Protein AF-A0A3D0QH68-F1 (afdb_monomer)

Solvent-accessible surface area (backbone atoms only — not comparable to full-atom values): 4884 Å² total; per-residue (Å²): 132,82,80,79,76,78,71,73,77,73,64,78,64,58,61,60,49,50,51,49,48,49,55,53,54,56,49,47,54,54,50,50,71,65,38,91,41,66,67,54,26,52,50,53,50,52,53,53,50,53,54,44,59,75,73,44,90,50,66,68,57,51,51,48,51,52,53,53,50,49,48,51,47,40,72,75,62,59,77,72,131

Radius of gyration: 17.64 Å; Cα contacts (8 Å, |Δi|>4): 43; chains: 1; bounding box: 47×22×62 Å

Structure (mmCIF, N/CA/C/O backbone):
data_AF-A0A3D0QH68-F1
#
_entry.id   AF-A0A3D0QH68-F1
#
loop_
_atom_site.group_PDB
_atom_site.id
_atom_site.type_symbol
_atom_site.label_atom_id
_atom_site.label_alt_id
_atom_site.label_comp_id
_atom_site.label_asym_id
_atom_site.label_entity_id
_atom_site.label_seq_id
_atom_site.pdbx_PDB_ins_code
_atom_site.Cartn_x
_atom_site.Cartn_y
_atom_site.Cartn_z
_atom_site.occupancy
_atom_site.B_iso_or_equiv
_atom_site.auth_seq_id
_atom_site.auth_comp_id
_atom_site.auth_asym_id
_atom_site.auth_atom_id
_atom_site.pdbx_PDB_model_num
ATOM 1 N N . MET A 1 1 ? 33.387 14.858 -38.693 1.00 51.28 1 MET A N 1
ATOM 2 C CA . MET A 1 1 ? 32.896 13.683 -37.951 1.00 51.28 1 MET A CA 1
ATOM 3 C C . MET A 1 1 ? 31.556 14.081 -37.360 1.00 51.28 1 MET A C 1
ATOM 5 O O . MET A 1 1 ? 31.557 15.043 -36.598 1.00 51.28 1 MET A O 1
ATOM 9 N N . PRO A 1 2 ? 30.428 13.502 -37.797 1.00 53.03 2 PRO A N 1
ATOM 10 C CA . PRO A 1 2 ? 29.145 13.794 -37.178 1.00 53.03 2 PRO A CA 1
ATOM 11 C C . PRO A 1 2 ? 29.128 13.130 -35.800 1.00 53.03 2 PRO A C 1
ATOM 13 O O . PRO A 1 2 ? 29.590 12.002 -35.650 1.00 53.03 2 PRO A O 1
ATOM 16 N N . TYR A 1 3 ? 28.686 13.871 -34.791 1.00 48.75 3 TYR A N 1
ATOM 17 C CA . TYR A 1 3 ? 28.405 13.303 -33.482 1.00 48.75 3 TYR A CA 1
ATOM 18 C C . TYR A 1 3 ? 27.220 12.359 -33.662 1.00 48.75 3 TYR A C 1
ATOM 20 O O . TYR A 1 3 ? 26.130 12.822 -33.989 1.00 48.75 3 TYR A O 1
ATOM 28 N N . ASP A 1 4 ? 27.452 11.057 -33.501 1.00 51.81 4 ASP A N 1
ATOM 29 C CA . ASP A 1 4 ? 26.380 10.095 -33.286 1.00 51.81 4 ASP A CA 1
ATOM 30 C C . ASP A 1 4 ? 25.560 10.591 -32.094 1.00 51.81 4 ASP A C 1
ATOM 32 O O . ASP A 1 4 ? 26.037 10.641 -30.955 1.00 51.81 4 ASP A O 1
ATOM 36 N N . GLU A 1 5 ? 24.341 11.040 -32.385 1.00 52.44 5 GLU A N 1
ATOM 37 C CA . GLU A 1 5 ? 23.314 11.285 -31.391 1.00 52.44 5 GLU A CA 1
ATOM 38 C C . GLU A 1 5 ? 23.121 9.976 -30.634 1.00 52.44 5 GLU A C 1
ATOM 40 O O . GLU A 1 5 ? 22.523 9.022 -31.135 1.00 52.44 5 GLU A O 1
ATOM 45 N N . ILE A 1 6 ? 23.674 9.923 -29.422 1.00 55.47 6 ILE A N 1
ATOM 46 C CA . ILE A 1 6 ? 23.365 8.891 -28.446 1.00 55.47 6 ILE A CA 1
ATOM 47 C C . ILE A 1 6 ? 21.865 9.025 -28.195 1.00 55.47 6 ILE A C 1
ATOM 49 O O . ILE A 1 6 ? 21.417 9.850 -27.397 1.00 55.47 6 ILE A O 1
ATOM 53 N N . SER A 1 7 ? 21.083 8.243 -28.937 1.00 49.50 7 SER A N 1
ATOM 54 C CA . SER A 1 7 ? 19.699 7.964 -28.608 1.00 49.50 7 SER A CA 1
ATOM 55 C C . SER A 1 7 ? 19.744 7.361 -27.217 1.00 49.50 7 SER A C 1
ATOM 57 O O . SER A 1 7 ? 20.176 6.223 -27.039 1.00 49.50 7 SER A O 1
ATOM 59 N N . TYR A 1 8 ? 19.389 8.168 -26.218 1.00 50.75 8 TYR A N 1
ATOM 60 C CA . TYR A 1 8 ? 19.044 7.663 -24.905 1.00 50.75 8 TYR A CA 1
ATOM 61 C C . TYR A 1 8 ? 17.933 6.661 -25.145 1.00 50.75 8 TYR A C 1
ATOM 63 O O . TYR A 1 8 ? 16.804 7.048 -25.445 1.00 50.75 8 TYR A O 1
ATOM 71 N N . ASP A 1 9 ? 18.315 5.389 -25.097 1.00 45.34 9 ASP A N 1
ATOM 72 C CA . ASP A 1 9 ? 17.433 4.243 -25.108 1.00 45.34 9 ASP A CA 1
ATOM 73 C C . ASP A 1 9 ? 16.315 4.561 -24.114 1.00 45.34 9 ASP A C 1
ATOM 75 O O . ASP A 1 9 ? 16.523 4.642 -22.898 1.00 45.34 9 ASP A O 1
ATOM 79 N N . HIS A 1 10 ? 15.161 4.934 -24.662 1.00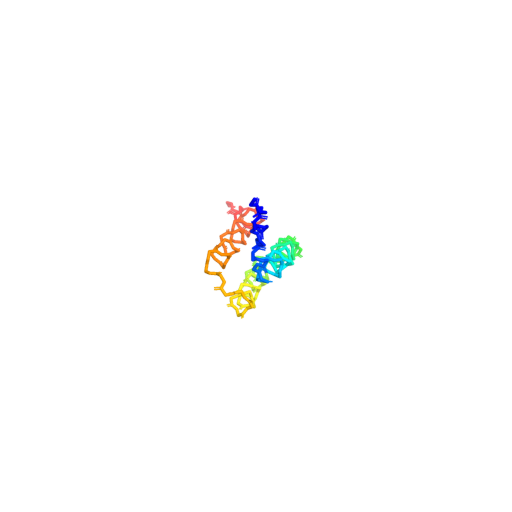 47.53 10 HIS A N 1
ATOM 80 C CA . HIS A 1 10 ? 13.990 5.297 -23.896 1.00 47.53 10 HIS A CA 1
ATOM 81 C C . HIS A 1 10 ? 13.487 3.974 -23.346 1.00 47.53 10 HIS A C 1
ATOM 83 O O . HIS A 1 10 ? 12.652 3.339 -23.980 1.00 47.53 10 HIS A O 1
ATOM 89 N N . GLN A 1 11 ? 14.066 3.521 -22.228 1.00 46.50 11 GLN A N 1
ATOM 90 C CA . GLN A 1 11 ? 13.647 2.306 -21.545 1.00 46.50 11 GLN A CA 1
ATOM 91 C C . GLN A 1 11 ? 12.123 2.380 -21.380 1.00 46.50 11 GLN A C 1
ATOM 93 O O . GLN A 1 11 ? 11.640 3.212 -20.602 1.00 46.50 11 GLN A O 1
ATOM 98 N N . PRO A 1 12 ? 11.348 1.547 -22.098 1.00 45.28 12 PRO A N 1
ATOM 99 C CA . PRO A 1 12 ? 9.898 1.697 -22.136 1.00 45.28 12 PRO A CA 1
ATOM 100 C C . PRO A 1 12 ? 9.243 1.432 -20.770 1.00 45.28 12 PRO A C 1
ATOM 102 O O . PRO A 1 12 ? 8.114 1.842 -20.549 1.00 45.28 12 PRO A O 1
ATOM 105 N N . GLY A 1 13 ? 9.967 0.858 -19.802 1.00 52.53 13 GLY A N 1
ATOM 106 C CA . GLY A 1 13 ? 9.444 0.559 -18.466 1.00 52.53 13 GLY A CA 1
ATOM 107 C C . GLY A 1 13 ? 9.396 1.727 -17.471 1.00 52.53 13 GLY A C 1
ATOM 108 O O . GLY A 1 13 ? 8.753 1.601 -16.434 1.00 52.53 13 GLY A O 1
ATOM 109 N N . GLY A 1 14 ? 10.050 2.866 -17.733 1.00 60.31 14 GLY A N 1
ATOM 110 C CA . GLY A 1 14 ? 10.167 3.941 -16.732 1.00 60.31 14 GLY A CA 1
ATOM 111 C C . GLY A 1 14 ? 8.861 4.703 -16.468 1.00 60.31 14 GLY A C 1
ATOM 112 O O . GLY A 1 14 ? 8.492 4.928 -15.315 1.00 60.31 14 GLY A O 1
ATOM 113 N N . ARG A 1 15 ? 8.145 5.079 -17.537 1.00 64.75 15 ARG A N 1
ATOM 114 C CA . ARG A 1 15 ? 6.903 5.868 -17.437 1.00 64.75 15 ARG A CA 1
ATOM 115 C C . ARG A 1 15 ? 5.729 5.040 -16.926 1.00 64.75 15 ARG A C 1
ATOM 117 O O . ARG A 1 15 ? 5.029 5.499 -16.032 1.00 64.75 15 ARG A O 1
ATOM 124 N N . GLU A 1 16 ? 5.559 3.815 -17.423 1.00 68.88 16 GLU A N 1
ATOM 125 C CA . GLU A 1 16 ? 4.508 2.907 -16.939 1.00 68.88 16 GLU A CA 1
ATOM 126 C C . GLU A 1 16 ? 4.695 2.576 -15.454 1.00 68.88 16 GLU A C 1
ATOM 128 O O . GLU A 1 16 ? 3.736 2.573 -14.683 1.00 68.88 16 GLU A O 1
ATOM 133 N N . GLN A 1 17 ? 5.941 2.378 -15.014 1.00 66.44 17 GLN A N 1
ATOM 134 C CA . GLN A 1 17 ? 6.237 2.155 -13.604 1.00 66.44 17 GLN A CA 1
ATOM 135 C C . GLN A 1 17 ? 5.945 3.402 -12.756 1.00 66.44 17 GLN A C 1
ATOM 137 O O . GLN A 1 17 ? 5.389 3.271 -11.667 1.00 66.44 17 GLN A O 1
ATOM 142 N N . GLU A 1 18 ? 6.264 4.608 -13.233 1.00 72.50 18 GLU A N 1
ATOM 143 C CA . GLU A 1 18 ? 5.933 5.853 -12.527 1.00 72.50 18 GLU A CA 1
ATOM 144 C C . GLU A 1 18 ? 4.414 6.069 -12.407 1.00 72.50 18 GLU A C 1
ATOM 146 O O . GLU A 1 18 ? 3.919 6.450 -11.342 1.00 72.50 18 GLU A O 1
ATOM 151 N N . GLU A 1 19 ? 3.655 5.774 -13.462 1.00 78.88 19 GLU A N 1
ATOM 152 C CA . GLU A 1 19 ? 2.192 5.858 -13.452 1.00 78.88 19 GLU A CA 1
ATOM 153 C C . GLU A 1 19 ? 1.561 4.829 -12.511 1.00 78.88 19 GLU A C 1
ATOM 155 O O . GLU A 1 19 ? 0.664 5.178 -11.737 1.00 78.88 19 GLU A O 1
ATOM 160 N N . LEU A 1 20 ? 2.064 3.589 -12.502 1.00 74.56 20 LEU A N 1
ATOM 161 C CA . LEU A 1 20 ? 1.656 2.568 -11.536 1.00 74.56 20 LEU A CA 1
ATOM 162 C C . LEU A 1 20 ? 1.946 3.029 -10.105 1.00 74.56 20 LEU A C 1
ATOM 164 O O . LEU A 1 20 ? 1.066 2.959 -9.251 1.00 74.56 20 LEU A O 1
ATOM 168 N N . ILE A 1 21 ? 3.137 3.568 -9.836 1.00 76.50 21 ILE A N 1
ATOM 169 C CA . ILE A 1 21 ? 3.488 4.086 -8.508 1.00 76.50 21 ILE A CA 1
ATOM 170 C C . ILE A 1 21 ? 2.516 5.174 -8.077 1.00 76.50 21 ILE A C 1
ATOM 172 O O . ILE A 1 21 ? 1.983 5.101 -6.974 1.00 76.50 21 ILE A O 1
ATOM 176 N N . ARG A 1 22 ? 2.254 6.171 -8.927 1.00 79.81 22 ARG A N 1
ATOM 177 C CA . ARG A 1 22 ? 1.318 7.253 -8.590 1.00 79.81 22 ARG A CA 1
ATOM 178 C C . ARG A 1 22 ? -0.081 6.711 -8.333 1.00 79.81 22 ARG A C 1
ATOM 180 O O . ARG A 1 22 ? -0.677 7.039 -7.312 1.00 79.81 22 ARG A O 1
ATOM 187 N N . LYS A 1 23 ? -0.585 5.847 -9.216 1.00 80.12 23 LYS A N 1
ATOM 188 C CA . LYS A 1 23 ? -1.920 5.254 -9.095 1.00 80.12 23 LYS A CA 1
ATOM 189 C C . LYS A 1 23 ? -2.075 4.482 -7.785 1.00 80.12 23 LYS A C 1
ATOM 191 O O . LYS A 1 23 ? -3.049 4.696 -7.066 1.00 80.12 23 LYS A O 1
ATOM 196 N N . TYR A 1 24 ? -1.114 3.620 -7.462 1.00 77.81 24 TYR A N 1
ATOM 197 C CA . TYR A 1 24 ? -1.188 2.771 -6.278 1.00 77.81 24 TYR A CA 1
ATOM 198 C C . TYR A 1 24 ? -0.850 3.526 -4.986 1.00 77.81 24 TYR A C 1
ATOM 200 O O . TYR A 1 24 ? -1.573 3.360 -4.012 1.00 77.81 24 TYR A O 1
ATOM 208 N N . CYS A 1 25 ? 0.160 4.403 -4.954 1.00 74.75 25 CYS A N 1
ATOM 209 C CA . CYS A 1 25 ? 0.488 5.194 -3.758 1.00 74.75 25 CYS A CA 1
ATOM 210 C C . CYS A 1 25 ? -0.593 6.228 -3.419 1.00 74.75 25 CYS A C 1
ATOM 212 O O . CYS A 1 25 ? -0.987 6.334 -2.259 1.00 74.75 25 CYS A O 1
ATOM 214 N N . SER A 1 26 ? -1.070 7.001 -4.403 1.00 77.81 26 SER A N 1
ATOM 215 C CA . SER A 1 26 ? -2.090 8.029 -4.156 1.00 77.81 26 SER A CA 1
ATOM 216 C C . SER A 1 26 ? -3.454 7.410 -3.860 1.00 77.81 26 SER A C 1
ATOM 218 O O . SER A 1 26 ? -4.147 7.880 -2.961 1.00 77.81 26 SER A O 1
ATOM 220 N N . GLY A 1 27 ? -3.816 6.331 -4.562 1.00 79.69 27 GLY A N 1
ATOM 221 C CA . GLY A 1 27 ? -5.037 5.583 -4.268 1.00 79.69 27 GLY A CA 1
ATOM 222 C C . GLY A 1 27 ? -5.002 4.974 -2.868 1.00 79.69 27 GLY A C 1
ATOM 223 O O . GLY A 1 27 ? -5.954 5.110 -2.108 1.00 79.69 27 GLY A O 1
ATOM 224 N N . LEU A 1 28 ? -3.881 4.368 -2.480 1.00 82.56 28 LEU A N 1
ATOM 225 C CA . LEU A 1 28 ? -3.756 3.739 -1.172 1.00 82.56 28 LEU A CA 1
ATOM 226 C C . LEU A 1 28 ? -3.844 4.745 -0.013 1.00 82.56 28 LEU A C 1
ATOM 228 O O . LEU A 1 28 ? -4.565 4.476 0.943 1.00 82.56 28 LEU A O 1
ATOM 232 N N . ASP A 1 29 ? -3.177 5.903 -0.087 1.00 82.25 29 ASP A N 1
ATOM 233 C CA . ASP A 1 29 ? -3.282 6.933 0.964 1.00 82.25 29 ASP A CA 1
ATOM 234 C C . ASP A 1 29 ? -4.728 7.434 1.125 1.00 82.25 29 ASP A C 1
ATOM 236 O O . ASP A 1 29 ? -5.239 7.502 2.244 1.00 82.25 29 ASP A O 1
ATOM 240 N N . GLU A 1 30 ? -5.434 7.692 0.017 1.00 85.19 30 GLU A N 1
ATOM 241 C CA . GLU A 1 30 ? -6.838 8.112 0.065 1.00 85.19 30 GLU A CA 1
ATOM 242 C C . GLU A 1 30 ? -7.737 7.031 0.681 1.00 85.19 30 GLU A C 1
ATOM 244 O O . GLU A 1 30 ? -8.578 7.331 1.533 1.00 85.19 30 GLU A O 1
ATOM 249 N N . HIS A 1 31 ? -7.557 5.768 0.287 1.00 84.00 31 HIS A N 1
ATOM 250 C CA . HIS A 1 31 ? -8.368 4.672 0.806 1.00 84.00 31 HIS A CA 1
ATOM 25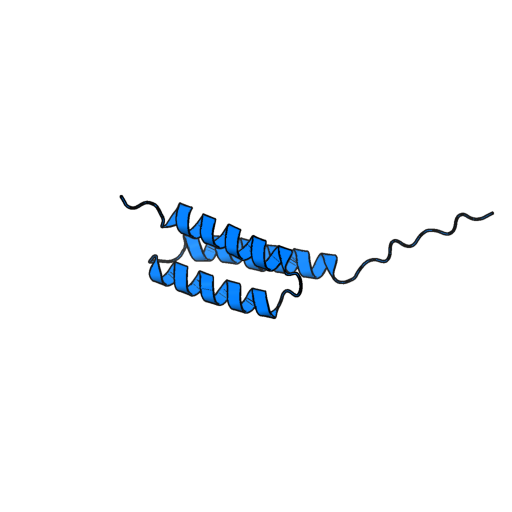1 C C . HIS A 1 31 ? -8.092 4.405 2.294 1.00 84.00 31 HIS A C 1
ATOM 253 O O . HIS A 1 31 ? -9.036 4.208 3.059 1.00 84.00 31 HIS A O 1
ATOM 259 N N . LEU A 1 32 ? -6.829 4.459 2.733 1.00 82.62 32 LEU A N 1
ATOM 260 C CA . LEU A 1 32 ? -6.462 4.288 4.144 1.00 82.62 32 LEU A CA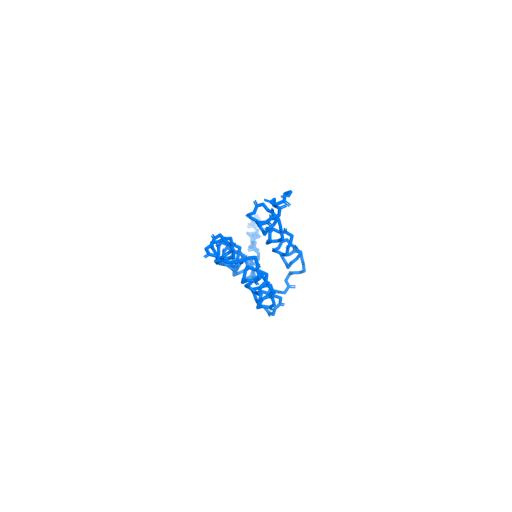 1
ATOM 261 C C . LEU A 1 32 ? -7.033 5.396 5.038 1.00 82.62 32 LEU A C 1
ATOM 263 O O . LEU A 1 32 ? -7.441 5.116 6.167 1.00 82.62 32 LEU A O 1
ATOM 267 N N . ARG A 1 33 ? -7.103 6.634 4.532 1.00 81.50 33 ARG A N 1
ATOM 268 C CA . ARG A 1 33 ? -7.726 7.772 5.232 1.00 81.50 33 ARG A CA 1
ATOM 269 C C . ARG A 1 33 ? -9.250 7.708 5.263 1.00 81.50 33 ARG A C 1
ATOM 271 O O . ARG A 1 33 ? -9.857 8.258 6.175 1.00 81.50 33 ARG A O 1
ATOM 278 N N . ARG A 1 34 ? -9.873 7.092 4.255 1.00 84.62 34 ARG A N 1
ATOM 279 C CA . ARG A 1 34 ? -11.338 6.956 4.149 1.00 84.62 34 ARG A CA 1
ATOM 280 C C . ARG A 1 34 ? -11.898 5.707 4.818 1.00 84.62 34 ARG A C 1
ATOM 282 O O . ARG A 1 34 ? -13.116 5.628 4.989 1.00 84.62 34 ARG A O 1
ATOM 289 N N . ALA A 1 35 ? -11.047 4.746 5.166 1.00 85.62 35 ALA A N 1
ATOM 290 C CA . ALA A 1 35 ? -11.453 3.550 5.886 1.00 85.62 35 ALA A CA 1
ATOM 291 C C . ALA A 1 35 ? -12.225 3.923 7.163 1.00 85.62 35 ALA A C 1
ATOM 293 O O . ALA A 1 35 ? -11.906 4.895 7.846 1.00 85.62 35 ALA A O 1
ATOM 294 N N . ARG A 1 36 ? -13.265 3.158 7.498 1.00 84.12 36 ARG A N 1
ATOM 295 C CA . ARG A 1 36 ? -14.105 3.419 8.679 1.00 84.12 36 ARG A CA 1
ATOM 296 C C . ARG A 1 36 ? -13.571 2.740 9.932 1.00 84.12 36 ARG A C 1
ATOM 298 O O . ARG A 1 36 ? -14.035 3.021 11.034 1.00 84.12 36 ARG A O 1
ATOM 305 N N . SER A 1 37 ? -12.617 1.828 9.768 1.00 85.88 37 SER A N 1
ATOM 306 C CA . SER A 1 37 ? -11.970 1.108 10.856 1.00 85.88 37 SER A CA 1
ATOM 307 C C . SER A 1 37 ? -10.535 0.740 10.496 1.00 85.88 37 SER A C 1
ATOM 309 O O . SER A 1 37 ? -10.195 0.570 9.324 1.00 85.88 37 SER A O 1
ATOM 311 N N . ARG A 1 38 ? -9.708 0.525 11.522 1.00 83.00 38 ARG A N 1
ATOM 312 C CA . ARG A 1 38 ? -8.342 0.018 11.352 1.00 83.00 38 ARG A CA 1
ATOM 313 C C 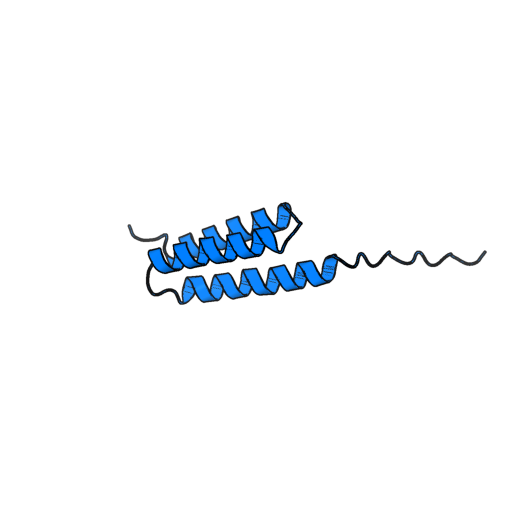. ARG A 1 38 ? -8.302 -1.323 10.615 1.00 83.00 38 ARG A C 1
ATOM 315 O O . ARG A 1 38 ? -7.438 -1.522 9.774 1.00 83.00 38 ARG A O 1
ATOM 322 N N . VAL A 1 39 ? -9.245 -2.222 10.907 1.00 86.81 39 VAL A N 1
ATOM 323 C CA . VAL A 1 39 ? -9.323 -3.540 10.255 1.00 86.81 39 VAL A CA 1
ATOM 324 C C . VAL A 1 39 ? -9.590 -3.385 8.757 1.00 86.81 39 VAL A C 1
ATOM 326 O O . VAL A 1 39 ? -8.938 -4.034 7.948 1.00 86.81 39 VAL A O 1
ATOM 329 N N . GLU A 1 40 ? -10.497 -2.486 8.374 1.00 85.88 40 GLU A N 1
ATOM 330 C CA . GLU A 1 40 ? -10.763 -2.169 6.966 1.00 85.88 40 GLU A CA 1
ATOM 331 C C . GLU A 1 40 ? -9.526 -1.568 6.282 1.00 85.88 40 GLU A C 1
ATOM 333 O O . GLU A 1 40 ? -9.164 -1.990 5.186 1.00 85.88 40 GLU A O 1
ATOM 338 N N . ALA A 1 41 ? -8.823 -0.652 6.953 1.00 85.38 41 ALA A N 1
ATOM 339 C CA . ALA A 1 41 ? -7.579 -0.074 6.450 1.00 85.38 41 ALA A CA 1
ATOM 340 C C . ALA A 1 41 ? -6.481 -1.142 6.249 1.00 85.38 41 ALA A C 1
ATOM 342 O O . ALA A 1 41 ? -5.796 -1.146 5.228 1.00 85.38 41 ALA A O 1
ATOM 343 N N . GLU A 1 42 ? -6.344 -2.091 7.178 1.00 86.06 42 GLU A N 1
ATOM 344 C CA . GLU A 1 42 ? -5.404 -3.215 7.076 1.00 86.06 42 GLU A CA 1
ATOM 345 C C . GLU A 1 42 ? -5.757 -4.182 5.932 1.00 86.06 42 GLU A C 1
ATOM 347 O O . GLU A 1 42 ? -4.857 -4.690 5.257 1.00 86.06 42 GLU A O 1
ATOM 352 N N . VAL A 1 43 ? -7.047 -4.424 5.678 1.00 89.19 43 VAL A N 1
ATOM 353 C CA . VAL A 1 43 ? -7.506 -5.232 4.534 1.00 89.19 43 VAL A CA 1
ATOM 354 C C . VAL A 1 43 ? -7.150 -4.538 3.220 1.00 89.19 43 VAL A C 1
ATOM 356 O O . VAL A 1 43 ? -6.459 -5.131 2.391 1.00 89.19 43 VAL A O 1
ATOM 359 N N . VAL A 1 44 ? -7.507 -3.259 3.077 1.00 86.56 44 VAL A N 1
ATOM 360 C CA . VAL A 1 44 ? -7.176 -2.443 1.897 1.00 86.56 44 VAL A CA 1
ATOM 361 C C . VAL A 1 44 ? -5.665 -2.393 1.664 1.00 86.56 44 VAL A C 1
ATOM 363 O O . VAL A 1 44 ? -5.207 -2.542 0.528 1.00 86.56 44 VAL A O 1
ATOM 366 N N . PHE A 1 45 ? -4.878 -2.221 2.730 1.00 84.62 45 PHE A N 1
ATOM 367 C CA . PHE A 1 45 ? -3.416 -2.252 2.681 1.00 84.62 45 PHE A CA 1
ATOM 368 C C . PHE A 1 45 ? -2.909 -3.558 2.057 1.00 84.62 45 PHE A C 1
ATOM 370 O O . PHE A 1 45 ? -2.103 -3.527 1.123 1.00 84.62 45 PHE A O 1
ATOM 377 N N . ARG A 1 46 ? -3.393 -4.707 2.550 1.00 86.00 46 ARG A N 1
ATOM 378 C CA . ARG A 1 46 ? -2.958 -6.028 2.078 1.00 86.00 46 ARG A CA 1
ATOM 379 C C . ARG A 1 46 ? -3.354 -6.267 0.629 1.00 86.00 46 ARG A C 1
ATOM 381 O O . ARG A 1 46 ? -2.512 -6.707 -0.150 1.00 86.00 46 ARG A O 1
ATOM 388 N N . GLU A 1 47 ? -4.595 -5.964 0.264 1.00 87.88 47 GLU A N 1
ATOM 389 C CA . GLU A 1 47 ? -5.097 -6.170 -1.097 1.00 87.88 47 GLU A CA 1
ATOM 390 C C . GLU A 1 47 ? -4.349 -5.303 -2.110 1.00 87.88 47 GLU A C 1
ATOM 392 O O . GLU A 1 47 ? -3.892 -5.797 -3.141 1.00 87.88 47 GLU A O 1
ATOM 397 N N . THR A 1 48 ? -4.142 -4.027 -1.788 1.00 84.31 48 THR A N 1
ATOM 398 C CA . THR A 1 48 ? -3.448 -3.091 -2.678 1.00 84.31 48 THR A CA 1
ATOM 399 C C . THR A 1 48 ? -1.978 -3.465 -2.842 1.00 84.31 48 THR A C 1
ATOM 401 O O . THR A 1 48 ? -1.467 -3.469 -3.961 1.00 84.31 48 THR A O 1
ATOM 404 N N . CYS A 1 49 ? -1.296 -3.845 -1.754 1.00 82.94 49 CYS A N 1
ATOM 405 C CA . CYS A 1 49 ? 0.082 -4.328 -1.834 1.00 82.94 49 CYS A CA 1
ATOM 406 C C . CYS A 1 49 ? 0.186 -5.635 -2.632 1.00 82.94 49 CYS A C 1
ATOM 408 O O . CYS A 1 49 ? 1.142 -5.799 -3.384 1.00 82.94 49 CYS A O 1
ATOM 410 N N . ALA A 1 50 ? -0.782 -6.550 -2.507 1.00 85.50 50 ALA A N 1
ATOM 411 C CA . ALA A 1 50 ? -0.800 -7.799 -3.268 1.00 85.50 50 ALA A CA 1
ATOM 412 C C . ALA A 1 50 ? -1.013 -7.559 -4.772 1.00 85.50 50 ALA A C 1
ATOM 414 O O . ALA A 1 50 ? -0.313 -8.150 -5.593 1.00 85.50 50 ALA A O 1
ATOM 415 N N . GLN A 1 51 ? -1.930 -6.660 -5.143 1.00 83.31 51 GLN A N 1
ATOM 416 C CA . GLN A 1 51 ? -2.135 -6.259 -6.540 1.00 83.31 51 GLN A CA 1
ATOM 417 C C . GLN A 1 51 ? -0.901 -5.556 -7.116 1.00 83.31 51 GLN A C 1
ATOM 419 O O . GLN A 1 51 ? -0.514 -5.802 -8.261 1.00 83.31 51 GLN A O 1
ATOM 424 N N . PHE A 1 52 ? -0.258 -4.708 -6.313 1.00 81.69 52 PHE A N 1
ATOM 425 C CA . PHE A 1 52 ? 0.968 -4.031 -6.707 1.00 81.69 52 PHE A CA 1
ATOM 426 C C . PHE A 1 52 ? 2.137 -5.007 -6.881 1.00 81.69 52 PHE A C 1
ATOM 428 O O . PHE A 1 52 ? 2.890 -4.885 -7.842 1.00 81.69 52 PHE A O 1
ATOM 435 N N . ASP A 1 53 ? 2.257 -6.012 -6.008 1.00 80.88 53 ASP A N 1
ATOM 436 C CA . ASP A 1 53 ? 3.298 -7.041 -6.103 1.00 80.88 53 ASP A CA 1
ATOM 437 C C . ASP A 1 53 ? 3.199 -7.867 -7.396 1.00 80.88 53 ASP A C 1
ATOM 439 O O . ASP A 1 53 ? 4.227 -8.319 -7.901 1.00 80.88 53 ASP A O 1
ATOM 443 N N . GLN A 1 54 ? 1.985 -8.053 -7.927 1.00 81.94 54 GLN A N 1
ATOM 444 C CA . GLN A 1 54 ? 1.737 -8.742 -9.200 1.00 81.94 54 GLN A CA 1
ATOM 445 C C . GLN A 1 54 ? 1.961 -7.841 -10.421 1.00 81.94 54 GLN A C 1
ATOM 447 O O . GLN A 1 54 ? 2.314 -8.338 -11.485 1.00 81.94 54 GLN A O 1
ATOM 452 N N . SER A 1 55 ? 1.750 -6.530 -10.271 1.00 77.38 55 SER A N 1
ATOM 453 C CA . SER A 1 55 ? 1.801 -5.566 -11.381 1.00 77.38 55 SER A CA 1
ATOM 454 C C . SER A 1 55 ? 3.163 -4.886 -11.533 1.00 77.38 55 SER A C 1
ATOM 456 O O . SER A 1 55 ? 3.470 -4.362 -12.598 1.00 77.38 55 SER A O 1
ATOM 458 N N . CYS A 1 56 ? 3.977 -4.847 -10.473 1.00 76.44 56 CYS A N 1
ATOM 459 C CA . CYS A 1 56 ? 5.263 -4.161 -10.460 1.00 76.44 56 CYS A CA 1
ATOM 460 C C . CYS A 1 56 ? 6.423 -5.156 -10.364 1.00 76.44 56 CYS A C 1
ATOM 462 O O . CYS A 1 56 ? 6.624 -5.815 -9.343 1.00 76.44 56 CYS A O 1
ATOM 464 N N . GLU A 1 57 ? 7.259 -5.207 -11.399 1.00 76.19 57 GLU A N 1
ATOM 465 C CA . GLU A 1 57 ? 8.452 -6.062 -11.413 1.00 76.19 57 GLU A CA 1
ATOM 466 C C . GLU A 1 57 ? 9.588 -5.504 -10.536 1.00 76.19 57 GLU A C 1
ATOM 468 O O . GLU A 1 57 ? 10.456 -6.250 -10.076 1.00 76.19 57 GLU A O 1
ATOM 473 N N . SER A 1 58 ? 9.560 -4.212 -10.193 1.00 77.38 58 SER A N 1
ATOM 474 C CA . SER A 1 58 ? 10.609 -3.580 -9.387 1.00 77.38 58 SER A CA 1
ATOM 475 C C . SER A 1 58 ? 10.471 -3.885 -7.892 1.00 77.38 58 SER A C 1
ATOM 477 O O . SER A 1 58 ? 9.521 -3.475 -7.226 1.00 77.38 58 SER A O 1
ATOM 479 N N . SER A 1 59 ? 11.453 -4.586 -7.324 1.00 77.25 59 SER A N 1
ATOM 480 C CA . SER A 1 59 ? 11.505 -4.920 -5.891 1.00 77.25 59 SER A CA 1
ATOM 481 C C . SER A 1 59 ? 11.673 -3.690 -4.989 1.00 77.25 59 SER A C 1
ATOM 483 O O . SER A 1 59 ? 11.100 -3.632 -3.898 1.00 77.25 59 SER A O 1
ATOM 485 N N . VAL A 1 60 ? 12.415 -2.680 -5.455 1.00 78.19 60 VAL A N 1
ATOM 486 C CA . VAL A 1 60 ? 12.631 -1.410 -4.740 1.00 78.19 60 VAL A CA 1
ATOM 487 C C . VAL A 1 60 ? 11.306 -0.684 -4.554 1.00 78.19 60 VAL A C 1
ATOM 489 O O . VAL A 1 60 ? 10.972 -0.248 -3.454 1.00 78.19 60 VAL A O 1
ATOM 492 N N . VAL A 1 61 ? 10.513 -0.617 -5.619 1.00 76.44 61 VAL A N 1
ATOM 493 C CA . VAL A 1 61 ? 9.224 0.067 -5.604 1.00 76.44 61 VAL A CA 1
ATOM 494 C C . VAL A 1 61 ? 8.203 -0.688 -4.758 1.00 76.44 61 VAL A C 1
ATOM 496 O O . VAL A 1 61 ? 7.489 -0.071 -3.971 1.00 76.44 61 VAL A O 1
ATOM 499 N N . ARG A 1 62 ? 8.177 -2.023 -4.842 1.00 81.44 62 ARG A N 1
ATOM 500 C CA . ARG A 1 62 ? 7.352 -2.871 -3.965 1.00 81.44 62 ARG A CA 1
ATOM 501 C C . ARG A 1 62 ? 7.651 -2.626 -2.486 1.00 81.44 62 ARG A C 1
ATOM 503 O O . ARG A 1 62 ? 6.738 -2.501 -1.672 1.00 81.44 62 ARG A O 1
ATOM 510 N N . THR A 1 63 ? 8.933 -2.512 -2.147 1.00 81.75 63 THR A N 1
ATOM 511 C CA . THR A 1 63 ? 9.384 -2.236 -0.776 1.00 81.75 63 THR A CA 1
ATOM 512 C C . THR A 1 63 ? 8.983 -0.832 -0.332 1.00 81.75 63 THR A C 1
ATOM 514 O O . THR A 1 63 ? 8.460 -0.660 0.768 1.00 81.75 63 THR A O 1
ATOM 517 N N . PHE A 1 64 ? 9.167 0.163 -1.203 1.00 82.62 64 PHE A N 1
ATOM 518 C CA . PHE A 1 64 ? 8.774 1.542 -0.935 1.00 82.62 64 PHE A CA 1
ATOM 519 C C . PHE A 1 64 ? 7.267 1.670 -0.688 1.00 82.62 64 PHE A C 1
ATOM 521 O O . PHE A 1 64 ? 6.869 2.281 0.301 1.00 82.62 64 PHE A O 1
ATOM 528 N N . LEU A 1 65 ? 6.433 1.053 -1.534 1.00 81.06 65 LEU A N 1
ATOM 529 C CA . LEU A 1 65 ? 4.979 1.104 -1.396 1.00 81.06 65 LEU A CA 1
ATOM 530 C C . LEU A 1 65 ? 4.529 0.498 -0.064 1.00 81.06 65 LEU A C 1
ATOM 532 O O . LEU A 1 65 ? 3.765 1.133 0.655 1.00 81.06 65 LEU A O 1
ATOM 536 N N . LYS A 1 66 ? 5.061 -0.674 0.313 1.00 83.38 66 LYS A N 1
ATOM 537 C CA . LYS A 1 66 ? 4.771 -1.315 1.609 1.00 83.38 66 LYS A CA 1
ATOM 538 C C . LYS A 1 66 ? 5.150 -0.419 2.786 1.00 83.38 66 LYS A C 1
ATOM 540 O O . LYS A 1 66 ? 4.346 -0.241 3.695 1.00 83.38 66 LYS A O 1
ATOM 545 N N . HIS A 1 67 ? 6.341 0.177 2.750 1.00 84.38 67 HIS A N 1
ATOM 546 C CA . HIS A 1 67 ? 6.809 1.063 3.813 1.00 84.38 67 HIS A CA 1
ATOM 547 C C . HIS A 1 67 ? 5.963 2.340 3.914 1.00 84.38 67 HIS A C 1
ATOM 549 O O . HIS A 1 67 ? 5.569 2.746 5.006 1.00 84.38 67 HIS A O 1
ATOM 555 N N . GLN A 1 68 ? 5.655 2.975 2.782 1.00 82.19 68 GLN A N 1
ATOM 556 C CA . GLN A 1 68 ? 4.827 4.179 2.740 1.00 82.19 68 GLN A CA 1
ATOM 557 C C . GLN A 1 68 ? 3.408 3.891 3.237 1.00 82.19 68 GLN A C 1
ATOM 559 O O . GLN A 1 68 ? 2.867 4.635 4.051 1.00 82.19 68 GLN A O 1
ATOM 564 N N . ALA A 1 69 ? 2.829 2.784 2.785 1.00 79.69 69 ALA A N 1
ATOM 565 C CA . ALA A 1 69 ? 1.506 2.333 3.168 1.00 79.69 69 ALA A CA 1
ATOM 566 C C . ALA A 1 69 ? 1.411 2.024 4.670 1.00 79.69 69 ALA A C 1
ATOM 568 O O . ALA A 1 69 ? 0.458 2.433 5.331 1.00 79.69 69 ALA A O 1
ATOM 569 N N . GLN A 1 70 ? 2.429 1.359 5.222 1.00 84.81 70 GLN A N 1
ATOM 570 C CA . GLN A 1 70 ? 2.521 1.072 6.650 1.00 84.81 70 GLN A CA 1
ATOM 571 C C . GLN A 1 70 ? 2.644 2.359 7.467 1.00 84.81 70 GLN A C 1
ATOM 573 O O . GLN A 1 70 ? 1.925 2.527 8.446 1.00 84.81 70 GLN A O 1
ATOM 578 N N . LYS A 1 71 ? 3.477 3.304 7.021 1.00 84.88 71 LYS A N 1
ATOM 579 C CA . LYS A 1 71 ? 3.607 4.607 7.669 1.00 84.88 71 LYS A CA 1
ATOM 580 C C . LYS A 1 71 ? 2.272 5.358 7.707 1.00 84.88 71 LYS A C 1
ATOM 582 O O . LYS A 1 71 ? 1.892 5.837 8.766 1.00 84.88 71 LYS A O 1
ATOM 587 N N . VAL A 1 72 ? 1.533 5.417 6.596 1.00 82.44 72 VAL A N 1
ATOM 588 C CA . VAL A 1 72 ? 0.213 6.078 6.546 1.00 82.44 72 VAL A CA 1
ATOM 589 C C . VAL A 1 72 ? -0.788 5.384 7.469 1.00 82.4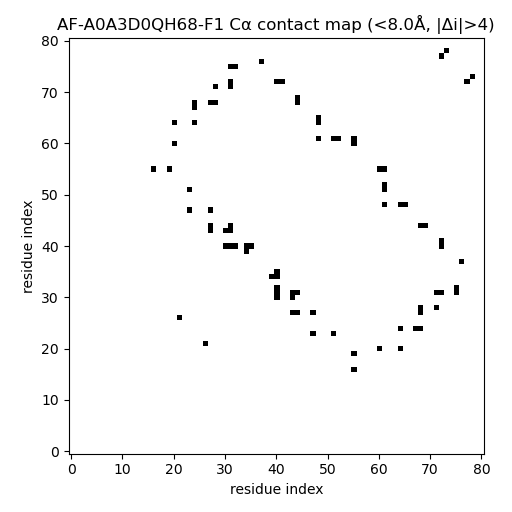4 72 VAL A C 1
ATOM 591 O O . VAL A 1 72 ? -1.551 6.055 8.167 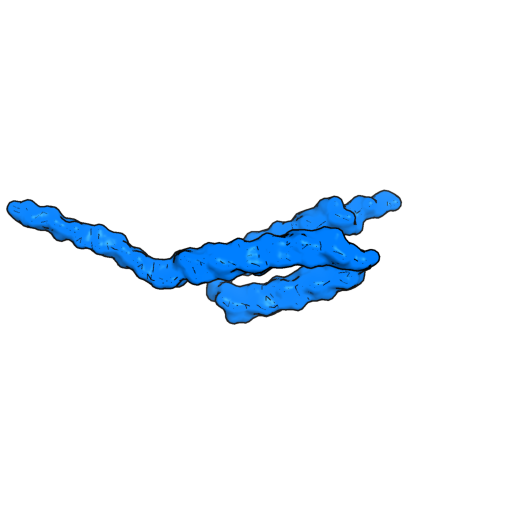1.00 82.44 72 VAL A O 1
ATOM 594 N N . LEU A 1 73 ? -0.778 4.049 7.509 1.00 82.88 73 LEU A N 1
ATOM 595 C CA . LEU A 1 73 ? -1.607 3.273 8.427 1.00 82.88 73 LEU A CA 1
ATOM 596 C C . LEU A 1 73 ? -1.274 3.608 9.891 1.00 82.88 73 LEU A C 1
ATOM 598 O O . LEU A 1 73 ? -2.184 3.836 10.681 1.00 82.88 73 LEU A O 1
ATOM 602 N N . GLU A 1 74 ? 0.005 3.699 10.253 1.00 84.69 74 GLU A N 1
ATOM 603 C CA . GLU A 1 74 ? 0.446 4.074 11.602 1.00 84.69 74 GLU A CA 1
ATOM 604 C C . GLU A 1 74 ? 0.192 5.555 11.932 1.00 84.69 74 GLU A C 1
ATOM 606 O O . GLU A 1 74 ? -0.172 5.890 13.056 1.00 84.69 74 GLU A O 1
ATOM 611 N N . GLU A 1 75 ? 0.319 6.468 10.975 1.00 83.38 75 GLU A N 1
ATOM 612 C CA . GLU A 1 75 ? 0.021 7.890 11.184 1.00 83.38 75 GLU A CA 1
ATOM 613 C C . GLU A 1 75 ? -1.483 8.135 11.354 1.00 83.38 75 GLU A C 1
ATOM 615 O O . GLU A 1 75 ? -1.887 8.953 12.181 1.00 83.38 75 GLU A O 1
ATOM 620 N N . THR A 1 76 ? -2.312 7.401 10.607 1.00 79.94 76 THR A N 1
ATOM 621 C CA . THR A 1 76 ? -3.775 7.555 10.615 1.00 79.94 76 THR A CA 1
ATOM 622 C C . THR A 1 76 ? -4.430 6.759 11.750 1.00 79.94 76 THR A C 1
ATOM 624 O O . THR A 1 76 ? -5.376 7.237 12.371 1.00 79.94 76 THR A O 1
ATOM 627 N N . TRP A 1 77 ? -3.919 5.559 12.051 1.00 79.00 77 TRP A N 1
ATOM 628 C CA . TRP A 1 77 ? -4.529 4.594 12.982 1.00 79.00 77 TRP A CA 1
ATOM 629 C C . TRP A 1 77 ? -3.586 4.084 14.085 1.00 79.00 77 TRP A C 1
ATOM 631 O O . TRP A 1 77 ? -4.013 3.326 14.957 1.00 79.00 77 TRP A O 1
ATOM 641 N N . GLY A 1 78 ? -2.305 4.460 14.070 1.00 68.94 78 GLY A N 1
ATOM 642 C CA . GLY A 1 78 ? -1.275 4.004 15.016 1.00 68.94 78 GLY A CA 1
ATOM 643 C C . GLY A 1 78 ? -1.134 4.855 16.280 1.00 68.94 78 GLY A C 1
ATOM 644 O O . GLY A 1 78 ? -0.250 4.588 17.090 1.00 68.94 78 GLY A O 1
ATOM 645 N N . LYS A 1 79 ? -2.018 5.834 16.508 1.00 54.69 79 LYS A N 1
ATOM 646 C CA . LYS A 1 79 ? -2.146 6.510 17.808 1.00 54.69 79 LYS A CA 1
ATO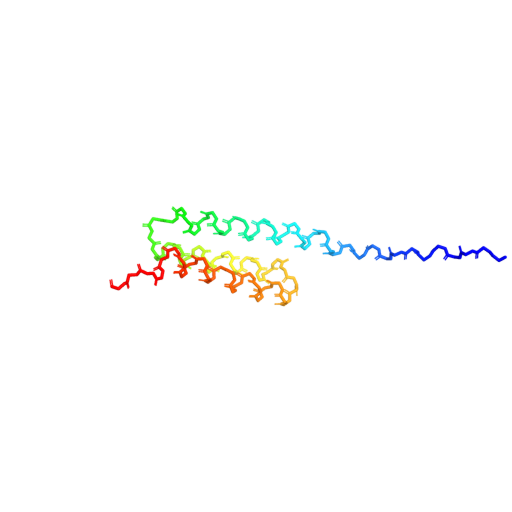M 647 C C . LYS A 1 79 ? -3.526 6.291 18.426 1.00 54.69 79 LYS A C 1
ATOM 649 O O . LYS A 1 79 ? -4.390 7.158 18.368 1.00 54.69 79 LYS A O 1
ATOM 654 N N . GLN A 1 80 ? -3.679 5.158 19.097 1.00 41.66 80 GLN A N 1
ATOM 655 C CA . GLN A 1 80 ? -4.355 5.146 20.392 1.00 41.66 80 GLN A CA 1
ATOM 656 C C . GLN A 1 80 ? -3.303 4.766 21.444 1.00 41.66 80 GLN A C 1
ATOM 658 O O . GLN A 1 80 ? -2.807 3.639 21.390 1.00 41.66 80 GLN A O 1
ATOM 663 N N . PRO A 1 81 ? -2.886 5.679 22.343 1.00 46.94 81 PRO A N 1
ATOM 664 C CA . PRO A 1 81 ? -2.674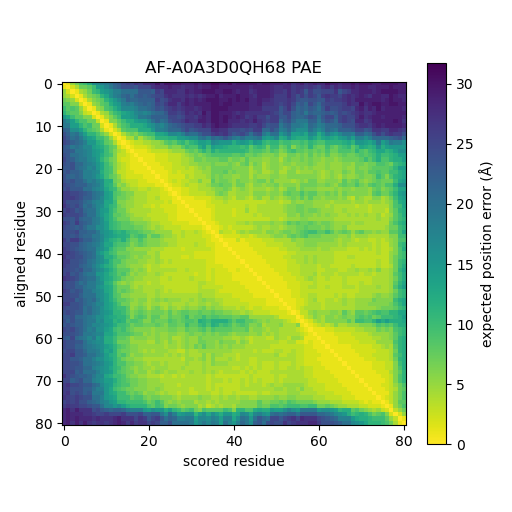 5.273 23.727 1.00 46.94 81 PRO A CA 1
ATOM 665 C C . PRO A 1 81 ? -3.989 4.774 24.345 1.00 46.94 81 PRO A C 1
ATOM 667 O O . PRO A 1 81 ? -5.065 5.270 23.931 1.00 46.94 81 PRO A O 1
#

Sequence (81 aa):
MPYDEISYDHQPGGREQEELIRKYCSGLDEHLRRARSRVEAEVVFRETCAQFDQSCESSVVRTFLKHQAQKVLEETWGKQP

Mean predicted aligned error: 10.16 Å

pLDDT: mean 74.49, std 13.42, range [41.66, 89.19]

Nearest PDB structures (foldseek):
  7tyd-assembly2_D  TM=7.859E-01  e=3.806E+00  synthetic construct
  7m8q-assembly1_C  TM=7.127E-01  e=2.876E+00  Methylosinus trichosporium OB3b
  7n1k-assembly1_A  TM=5.722E-01  e=4.763E+00  synthetic construct
  7lhq-assembly1_A  TM=5.922E-01  e=5.961E+00  Severe acute respiratory syndrome coronavirus 2

Foldseek 3Di:
DDPDPPPPPPPVPPVVQVVLLCCLQVVLLVQLLVDPDLVSNVVSLVVSLVVCVVVDPDPVSSVVSNVSSVVSSCVRPVDDD

Secondary structure (DSSP, 8-state):
-----------THHHHHHHHHHH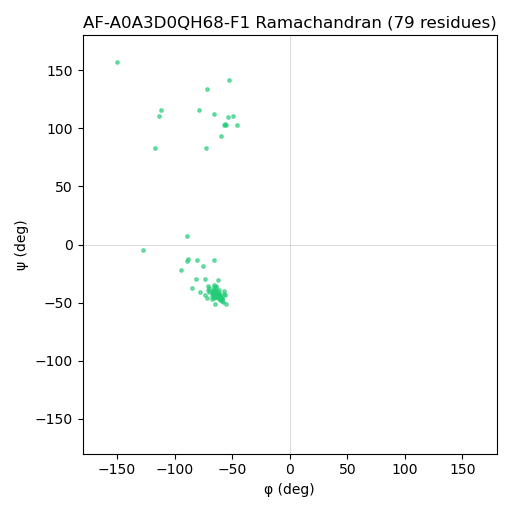HHHHHHHHHHH-SSHHHHHHHHHHHHHHHHHH---HHHHHHHHHHHHHHHHHHHS---